Protein AF-A0A0D4CLI2-F1 (afdb_monomer)

Organism: NCBI:txid1130798

Mean predicted aligned error: 7.19 Å

Sequence (67 aa):
MRTIGKEIMIIIWSFILGDVLGYIAGQLESCTVNYVTTGIVAVVVALLATNCISLISKQANPEKAAK

Structure (mmCIF, N/CA/C/O backbone):
data_AF-A0A0D4CLI2-F1
#
_entry.id   AF-A0A0D4CLI2-F1
#
loop_
_atom_site.group_PDB
_atom_site.id
_atom_site.type_symbol
_atom_site.label_atom_id
_atom_site.label_alt_id
_atom_site.label_comp_id
_atom_site.label_asym_id
_atom_site.label_entity_id
_atom_site.label_seq_id
_atom_site.pdbx_PDB_ins_code
_atom_site.Cartn_x
_atom_site.Cartn_y
_atom_site.Cartn_z
_atom_site.occupancy
_atom_site.B_iso_or_equiv
_atom_site.auth_seq_id
_atom_site.auth_comp_id
_atom_site.auth_asym_id
_atom_site.auth_atom_id
_atom_site.pdbx_PDB_model_num
ATOM 1 N N . MET A 1 1 ? -19.873 9.236 7.414 1.00 47.75 1 MET A N 1
ATOM 2 C CA . MET A 1 1 ? -18.925 10.216 6.831 1.00 47.75 1 MET A CA 1
ATOM 3 C C . MET A 1 1 ? -17.499 10.108 7.392 1.00 47.75 1 MET A C 1
ATOM 5 O O . MET A 1 1 ? -16.571 10.265 6.616 1.00 47.75 1 MET A O 1
ATOM 9 N N . ARG A 1 2 ? -17.281 9.780 8.682 1.00 61.66 2 ARG A N 1
ATOM 10 C CA . ARG A 1 2 ? -15.930 9.774 9.294 1.00 61.66 2 ARG A CA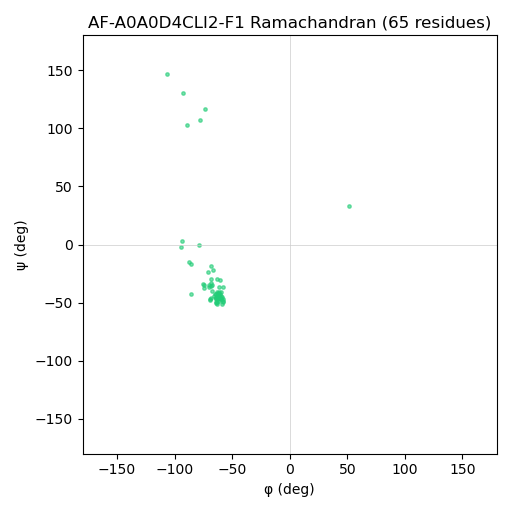 1
ATOM 11 C C . ARG A 1 2 ? -14.976 8.650 8.833 1.00 61.66 2 ARG A C 1
ATOM 13 O O . ARG A 1 2 ? -13.771 8.828 8.916 1.00 61.66 2 ARG A O 1
ATOM 20 N N . THR A 1 3 ? -15.489 7.521 8.336 1.00 67.75 3 THR A N 1
ATOM 21 C CA . THR A 1 3 ? -14.657 6.360 7.949 1.00 67.75 3 THR A CA 1
ATOM 22 C C . THR A 1 3 ? -14.118 6.459 6.521 1.00 67.75 3 THR A C 1
ATOM 24 O O . THR A 1 3 ? -12.938 6.233 6.306 1.00 67.75 3 THR A O 1
ATOM 27 N N . ILE A 1 4 ? -14.942 6.887 5.557 1.00 74.94 4 ILE A N 1
ATOM 28 C CA . ILE A 1 4 ? -14.560 6.951 4.132 1.00 74.94 4 ILE A CA 1
ATOM 29 C C . ILE A 1 4 ? -13.432 7.968 3.903 1.00 74.94 4 ILE A C 1
ATOM 31 O O . ILE A 1 4 ? -12.463 7.669 3.216 1.00 74.94 4 ILE A O 1
ATOM 35 N N . GLY A 1 5 ? -13.508 9.145 4.537 1.00 80.94 5 GLY A N 1
ATOM 36 C CA . GLY A 1 5 ? -12.438 10.145 4.444 1.00 80.94 5 GLY A CA 1
ATOM 37 C C . GLY A 1 5 ? -11.107 9.667 5.036 1.00 80.94 5 GLY A C 1
ATOM 38 O O . GLY A 1 5 ? -10.049 10.058 4.552 1.00 80.94 5 GLY A O 1
ATOM 39 N N . LYS A 1 6 ? -11.151 8.783 6.043 1.00 83.62 6 LYS A N 1
ATOM 40 C CA . LYS A 1 6 ? -9.950 8.200 6.652 1.00 83.62 6 LYS A CA 1
ATOM 41 C C . LYS A 1 6 ? -9.252 7.246 5.683 1.00 83.62 6 LYS A C 1
ATOM 43 O O . LYS A 1 6 ? -8.049 7.365 5.497 1.00 83.62 6 LYS A O 1
ATOM 48 N N . GLU A 1 7 ? -10.007 6.355 5.039 1.00 86.81 7 GLU A N 1
ATOM 49 C CA . GLU A 1 7 ? -9.462 5.399 4.064 1.00 86.81 7 GLU A CA 1
ATOM 50 C C . GLU A 1 7 ? -8.853 6.111 2.848 1.00 86.81 7 GLU A C 1
ATOM 52 O O . GLU A 1 7 ? -7.762 5.759 2.415 1.00 86.81 7 GLU A O 1
ATOM 57 N N . ILE A 1 8 ? -9.497 7.173 2.344 1.00 89.44 8 ILE A N 1
ATOM 58 C CA . ILE A 1 8 ? -8.954 7.977 1.233 1.00 89.44 8 ILE A CA 1
ATOM 59 C C . ILE A 1 8 ? -7.620 8.623 1.624 1.00 89.44 8 ILE A C 1
ATOM 61 O O . ILE A 1 8 ? -6.660 8.56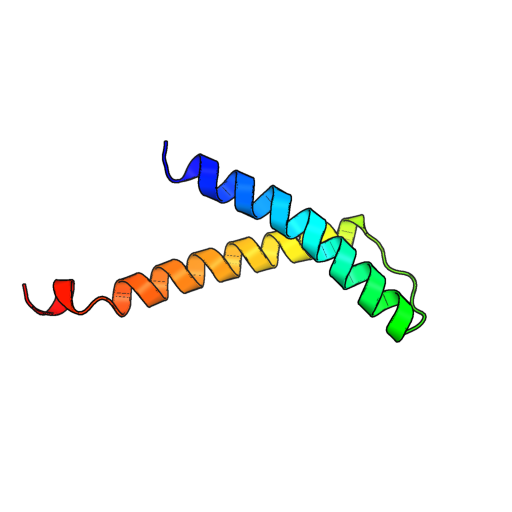6 0.859 1.00 89.44 8 ILE A O 1
ATOM 65 N N . MET A 1 9 ? -7.539 9.207 2.823 1.00 91.38 9 MET A N 1
ATOM 66 C CA . MET A 1 9 ? -6.289 9.786 3.318 1.00 91.38 9 MET A CA 1
ATOM 67 C C . MET A 1 9 ? -5.195 8.730 3.472 1.00 91.38 9 MET A C 1
ATOM 69 O O . MET A 1 9 ? -4.060 8.990 3.086 1.00 91.38 9 MET A O 1
ATOM 73 N N . ILE A 1 10 ? -5.530 7.542 3.985 1.00 91.94 10 ILE A N 1
ATOM 74 C CA . ILE A 1 10 ? -4.581 6.428 4.081 1.00 91.94 10 ILE A CA 1
ATOM 75 C C . ILE A 1 10 ? -4.063 6.079 2.685 1.00 91.94 10 ILE A C 1
ATOM 77 O O . ILE A 1 10 ? -2.859 6.091 2.478 1.00 91.94 10 ILE A O 1
ATOM 81 N N . ILE A 1 11 ? -4.940 5.871 1.702 1.00 93.19 11 ILE A N 1
ATOM 82 C CA . ILE A 1 11 ? -4.529 5.506 0.338 1.00 93.19 11 ILE A CA 1
ATOM 83 C C . ILE A 1 11 ? -3.582 6.554 -0.266 1.00 93.19 11 ILE A C 1
ATOM 85 O O . ILE A 1 11 ? -2.521 6.194 -0.773 1.00 93.19 11 ILE A O 1
ATOM 89 N N . ILE A 1 12 ? -3.923 7.844 -0.182 1.00 93.25 12 ILE A N 1
ATOM 90 C CA . ILE A 1 12 ? -3.105 8.921 -0.764 1.00 93.25 12 ILE A CA 1
ATOM 91 C C . ILE A 1 12 ? -1.732 8.992 -0.084 1.00 93.25 12 ILE A C 1
ATOM 93 O O . ILE A 1 12 ? -0.702 8.988 -0.758 1.00 93.25 12 ILE A O 1
ATOM 97 N N . TRP A 1 13 ? -1.702 9.034 1.250 1.00 93.88 13 TRP A N 1
ATOM 98 C CA . TRP A 1 13 ? -0.449 9.190 1.989 1.00 93.88 13 TRP A CA 1
ATOM 99 C C . TRP A 1 13 ? 0.437 7.950 1.917 1.00 93.88 13 TRP A C 1
ATOM 101 O O . TRP A 1 13 ? 1.656 8.077 1.823 1.00 93.88 13 TRP A O 1
ATOM 111 N N . SER A 1 14 ? -0.152 6.758 1.930 1.00 93.25 14 SER A N 1
ATOM 112 C CA . SER A 1 14 ? 0.592 5.504 1.841 1.00 93.25 14 SER A CA 1
ATOM 113 C C . SER A 1 14 ? 1.193 5.279 0.462 1.00 93.25 14 SER A C 1
ATOM 115 O O . SER A 1 14 ? 2.307 4.772 0.385 1.00 93.25 14 SER A O 1
ATOM 117 N N . PHE A 1 15 ? 0.517 5.706 -0.608 1.00 94.00 15 PHE A N 1
ATOM 118 C CA . PHE A 1 15 ? 1.082 5.654 -1.956 1.00 94.00 15 PHE A CA 1
ATOM 119 C C . PHE A 1 15 ? 2.321 6.555 -2.070 1.00 94.00 15 PHE A C 1
ATOM 121 O O . PHE A 1 15 ? 3.394 6.093 -2.447 1.00 94.00 15 PHE A O 1
ATOM 128 N N . ILE A 1 16 ? 2.199 7.822 -1.651 1.00 94.00 16 ILE A N 1
ATOM 129 C CA . ILE A 1 16 ? 3.289 8.806 -1.739 1.00 94.00 16 ILE A CA 1
ATOM 130 C C . ILE A 1 16 ? 4.479 8.394 -0.861 1.00 94.00 16 ILE A C 1
ATOM 132 O O . ILE A 1 16 ? 5.616 8.379 -1.327 1.00 94.00 16 ILE A O 1
ATOM 136 N N . LEU A 1 17 ? 4.240 8.043 0.407 1.00 92.56 17 LEU A N 1
ATOM 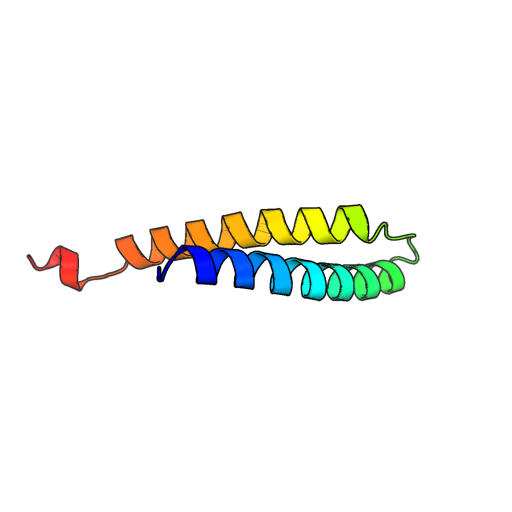137 C CA . LEU A 1 17 ? 5.318 7.638 1.318 1.00 92.56 17 LEU A CA 1
ATOM 138 C C . LEU A 1 17 ? 5.947 6.300 0.917 1.00 92.56 17 LEU A C 1
ATOM 140 O O . LEU A 1 17 ? 7.147 6.113 1.113 1.00 92.56 17 LEU A O 1
ATOM 144 N N . GLY A 1 18 ? 5.156 5.390 0.346 1.00 92.06 18 GLY A N 1
ATOM 145 C CA . GLY A 1 18 ? 5.629 4.122 -0.196 1.00 92.06 18 GLY A CA 1
ATOM 146 C C . GLY A 1 18 ? 6.638 4.308 -1.319 1.00 92.06 18 GLY A C 1
ATOM 147 O O . GLY A 1 18 ? 7.703 3.698 -1.283 1.00 92.06 18 GLY A O 1
ATOM 148 N N . ASP A 1 19 ? 6.349 5.199 -2.264 1.00 92.25 19 ASP A N 1
ATOM 149 C CA . ASP A 1 19 ? 7.269 5.503 -3.363 1.00 92.25 19 ASP A CA 1
ATOM 150 C C . ASP A 1 19 ? 8.534 6.226 -2.898 1.00 92.25 19 ASP A C 1
ATOM 152 O O . ASP A 1 19 ? 9.621 5.941 -3.403 1.00 92.25 19 ASP A O 1
ATOM 156 N N . VAL A 1 20 ? 8.434 7.105 -1.896 1.00 93.62 20 VAL A N 1
ATOM 157 C CA . VAL A 1 20 ? 9.617 7.740 -1.290 1.00 93.62 20 VAL A CA 1
ATOM 158 C C . VAL A 1 20 ? 10.512 6.695 -0.615 1.00 93.62 20 VAL A C 1
ATOM 160 O O . VAL A 1 20 ? 11.725 6.699 -0.826 1.00 93.62 20 VAL A O 1
ATOM 163 N N . LEU A 1 21 ? 9.931 5.773 0.159 1.00 90.75 21 LEU A N 1
ATOM 164 C CA . LEU A 1 21 ? 10.671 4.657 0.760 1.00 90.75 21 LEU A CA 1
ATOM 165 C C . LEU A 1 21 ? 11.271 3.735 -0.305 1.00 90.75 21 LEU A C 1
ATOM 167 O O . LEU A 1 21 ? 12.433 3.350 -0.190 1.00 90.75 21 LEU A O 1
ATOM 171 N N . GLY A 1 22 ? 10.505 3.426 -1.351 1.00 90.50 22 GLY A N 1
ATOM 172 C CA . GLY A 1 22 ? 10.950 2.638 -2.494 1.00 90.50 22 GLY A CA 1
ATOM 173 C C . GLY A 1 22 ? 12.151 3.255 -3.193 1.00 90.50 22 GLY A C 1
ATOM 174 O O . GLY A 1 22 ? 13.131 2.562 -3.438 1.00 90.50 22 GLY A O 1
ATOM 175 N N . TYR A 1 23 ? 12.113 4.561 -3.458 1.00 91.50 23 TYR A N 1
ATOM 176 C CA . TYR A 1 23 ? 13.240 5.287 -4.038 1.00 91.50 23 TYR A CA 1
ATOM 177 C C . TYR A 1 23 ? 14.498 5.167 -3.171 1.00 91.50 23 TYR A C 1
ATOM 179 O O . TYR A 1 23 ? 15.558 4.801 -3.673 1.00 91.50 23 TYR A O 1
ATOM 187 N N . ILE A 1 24 ? 14.385 5.426 -1.864 1.00 92.56 24 ILE A N 1
ATOM 188 C CA . ILE A 1 24 ? 15.530 5.354 -0.943 1.00 92.56 24 ILE A CA 1
ATOM 189 C C . ILE A 1 24 ? 16.100 3.929 -0.895 1.00 92.56 24 ILE A C 1
ATOM 191 O O . ILE A 1 24 ? 17.314 3.755 -0.994 1.00 92.56 24 ILE A O 1
ATOM 195 N N . ALA A 1 25 ? 15.240 2.913 -0.786 1.00 89.00 25 ALA A N 1
ATOM 196 C CA . ALA A 1 25 ? 15.651 1.510 -0.764 1.00 89.00 25 ALA A CA 1
ATOM 197 C C . ALA A 1 25 ? 16.311 1.077 -2.085 1.00 89.00 25 ALA A C 1
ATOM 199 O O . ALA A 1 25 ? 17.361 0.438 -2.070 1.00 89.00 25 ALA A O 1
ATOM 200 N N . GLY A 1 26 ? 15.754 1.494 -3.225 1.00 89.00 26 GLY A N 1
ATOM 201 C CA . GLY A 1 26 ? 16.316 1.224 -4.548 1.00 89.00 26 GLY A CA 1
ATOM 202 C C . GLY A 1 26 ? 17.720 1.787 -4.729 1.00 89.00 26 GLY A C 1
ATOM 203 O O . GLY A 1 26 ? 18.595 1.104 -5.258 1.00 89.00 26 GLY A O 1
ATOM 204 N N . GLN A 1 27 ? 17.960 2.999 -4.223 1.00 91.31 27 GLN A N 1
ATOM 205 C CA . GLN A 1 27 ? 19.292 3.608 -4.240 1.00 91.31 27 GLN A CA 1
ATOM 206 C C . GLN A 1 27 ? 20.281 2.886 -3.316 1.00 91.31 27 GLN A C 1
ATOM 208 O O . GLN A 1 27 ? 21.475 2.860 -3.603 1.00 91.31 27 GLN A O 1
ATOM 213 N N . LEU A 1 28 ? 19.800 2.279 -2.227 1.00 91.44 28 LEU A N 1
ATOM 214 C CA . LEU A 1 28 ? 20.637 1.531 -1.290 1.00 91.44 28 LEU A CA 1
ATOM 215 C C . LEU A 1 28 ? 21.065 0.167 -1.854 1.00 91.44 28 LEU A C 1
ATOM 217 O O . LEU A 1 28 ? 22.199 -0.258 -1.648 1.00 91.44 28 LEU A O 1
ATOM 221 N N . GLU A 1 29 ? 20.177 -0.498 -2.592 1.00 87.06 29 GLU A N 1
ATOM 222 C CA . GLU A 1 29 ? 20.424 -1.816 -3.197 1.00 87.06 29 GLU A CA 1
ATOM 223 C C . GLU A 1 29 ? 20.928 -1.736 -4.650 1.00 87.06 29 GLU A C 1
ATOM 225 O O . GLU A 1 29 ? 21.217 -2.764 -5.260 1.00 87.06 29 GLU A O 1
ATOM 230 N N . SER A 1 30 ? 21.054 -0.526 -5.216 1.00 82.81 30 SER A N 1
ATOM 231 C CA . SER A 1 30 ? 21.369 -0.295 -6.640 1.00 82.81 30 SER A CA 1
ATOM 232 C C . SER A 1 30 ? 20.451 -1.073 -7.597 1.00 82.81 30 SER A C 1
ATOM 234 O O . SER A 1 30 ? 20.868 -1.507 -8.672 1.00 82.81 30 SER A O 1
ATOM 236 N N . CYS A 1 31 ? 19.191 -1.266 -7.199 1.00 80.06 31 CYS A N 1
ATOM 237 C CA . CYS A 1 31 ? 18.195 -2.032 -7.941 1.00 80.06 31 CYS A CA 1
ATOM 238 C C . CYS A 1 31 ? 17.159 -1.098 -8.578 1.00 80.06 31 CYS A C 1
ATOM 240 O O . CYS A 1 31 ? 16.797 -0.058 -8.025 1.00 80.06 31 CYS A O 1
ATOM 242 N N . THR A 1 32 ? 16.651 -1.466 -9.754 1.00 83.06 32 THR A N 1
ATOM 243 C CA . THR A 1 32 ? 15.595 -0.704 -10.428 1.00 83.06 32 THR A CA 1
ATOM 244 C C . THR A 1 32 ? 14.260 -0.915 -9.724 1.00 83.06 32 THR A C 1
ATOM 246 O O . THR A 1 32 ? 13.721 -2.023 -9.722 1.00 83.06 32 THR A O 1
ATOM 249 N N . VAL A 1 33 ? 13.694 0.155 -9.170 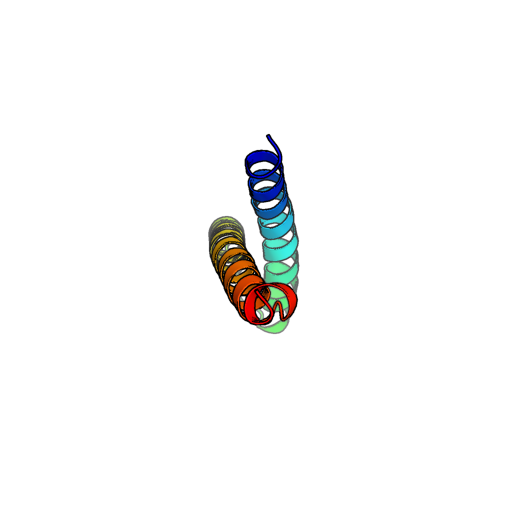1.00 79.88 33 VAL A N 1
ATOM 250 C CA . VAL A 1 33 ? 12.400 0.110 -8.481 1.00 79.88 33 VAL A CA 1
ATOM 251 C C . VAL A 1 33 ? 11.273 0.453 -9.446 1.00 79.88 33 VAL A C 1
ATOM 253 O O . VAL A 1 33 ? 11.315 1.463 -10.146 1.00 79.88 33 VAL A O 1
ATOM 256 N N . ASN A 1 34 ? 10.234 -0.381 -9.461 1.00 87.88 34 ASN A N 1
ATOM 257 C CA . ASN A 1 34 ? 8.987 -0.071 -10.147 1.00 87.88 34 ASN A CA 1
ATOM 258 C C . ASN A 1 34 ? 8.043 0.671 -9.191 1.00 87.88 34 ASN A C 1
ATOM 260 O O . ASN A 1 34 ? 7.408 0.050 -8.340 1.00 87.88 34 ASN A O 1
ATOM 264 N N . TYR A 1 35 ? 7.943 1.989 -9.361 1.00 85.38 35 TYR A N 1
ATOM 265 C CA . TYR A 1 35 ? 7.128 2.871 -8.518 1.00 85.38 35 TYR A CA 1
ATOM 266 C C . TYR A 1 35 ? 5.641 2.482 -8.486 1.00 85.38 35 TYR A C 1
ATOM 268 O O . TYR A 1 35 ? 5.014 2.483 -7.436 1.00 85.38 35 TYR A O 1
ATOM 276 N N . VAL A 1 36 ? 5.065 2.019 -9.600 1.00 88.94 36 VAL A N 1
ATOM 277 C CA . VAL A 1 36 ? 3.647 1.611 -9.608 1.00 88.94 36 VAL A CA 1
ATOM 278 C C . VAL A 1 36 ? 3.422 0.410 -8.691 1.00 88.94 36 VAL A C 1
ATOM 280 O O . VAL A 1 36 ? 2.484 0.395 -7.892 1.00 88.94 36 VAL A O 1
ATOM 283 N N . THR A 1 37 ? 4.300 -0.590 -8.772 1.00 88.88 37 THR A N 1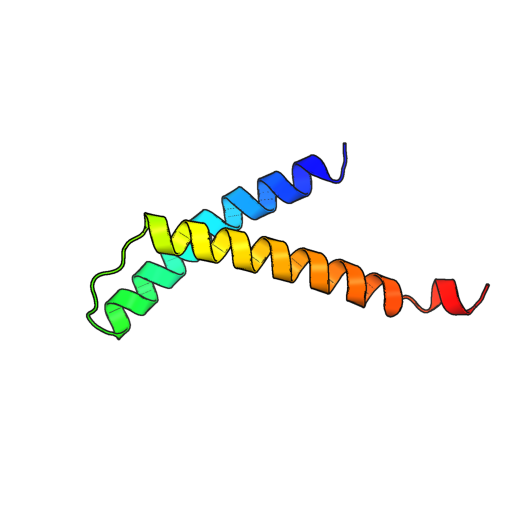
ATOM 284 C CA . THR A 1 37 ? 4.210 -1.780 -7.921 1.00 88.88 37 THR A CA 1
ATOM 285 C C . THR A 1 37 ? 4.451 -1.423 -6.456 1.00 88.88 37 THR A C 1
ATOM 287 O O . THR A 1 37 ? 3.692 -1.860 -5.591 1.00 88.88 37 THR A O 1
ATOM 290 N N . THR A 1 38 ? 5.463 -0.602 -6.169 1.00 91.75 38 THR A N 1
ATOM 291 C CA . THR A 1 38 ? 5.806 -0.198 -4.800 1.00 91.75 38 THR A CA 1
ATOM 292 C C . THR A 1 38 ? 4.691 0.610 -4.143 1.00 91.75 38 THR A C 1
ATOM 294 O O . THR A 1 38 ? 4.284 0.280 -3.027 1.00 91.75 38 THR A O 1
ATOM 297 N N . GLY A 1 39 ? 4.136 1.603 -4.838 1.00 90.62 39 GLY A N 1
ATOM 298 C CA . GLY A 1 39 ? 3.018 2.396 -4.336 1.00 90.62 39 GLY A CA 1
ATOM 299 C C . GLY A 1 39 ? 1.774 1.550 -4.048 1.00 90.62 39 GLY A C 1
ATOM 300 O O . GLY A 1 39 ? 1.158 1.701 -2.991 1.00 90.62 39 GLY A O 1
ATOM 301 N N . ILE A 1 40 ? 1.425 0.597 -4.924 1.00 92.94 40 ILE A N 1
ATOM 302 C CA . ILE A 1 40 ? 0.291 -0.318 -4.685 1.00 92.94 40 ILE A CA 1
ATOM 303 C C . ILE A 1 40 ? 0.552 -1.203 -3.460 1.00 92.94 40 ILE A C 1
ATOM 305 O O . ILE A 1 40 ? -0.326 -1.337 -2.602 1.00 92.94 40 ILE A O 1
ATOM 309 N N . VAL A 1 41 ? 1.751 -1.782 -3.344 1.00 93.25 41 VAL A N 1
ATOM 310 C CA . VAL A 1 41 ? 2.126 -2.613 -2.189 1.00 93.25 41 VAL A CA 1
ATOM 311 C C . VAL A 1 41 ? 2.049 -1.803 -0.894 1.00 93.25 41 VAL A C 1
ATOM 313 O O . VAL A 1 41 ? 1.464 -2.270 0.084 1.00 93.25 41 VAL A O 1
ATOM 316 N N . ALA A 1 42 ? 2.554 -0.569 -0.892 1.00 93.81 42 ALA A N 1
ATOM 317 C CA . ALA A 1 42 ? 2.508 0.308 0.272 1.00 93.81 42 ALA A CA 1
ATOM 318 C C . ALA A 1 42 ? 1.071 0.637 0.709 1.00 93.81 42 ALA A C 1
ATOM 320 O O . ALA A 1 42 ? 0.770 0.604 1.905 1.00 93.81 42 ALA A O 1
ATOM 321 N N . VAL A 1 43 ? 0.160 0.884 -0.239 1.00 94.31 43 VAL A N 1
ATOM 322 C CA . VAL A 1 43 ? -1.267 1.103 0.056 1.00 94.31 43 VAL A CA 1
ATOM 323 C C . VAL A 1 43 ? -1.902 -0.134 0.691 1.00 94.31 43 VAL A C 1
ATOM 325 O O . VAL A 1 43 ? -2.582 -0.015 1.711 1.00 94.31 43 VAL A O 1
ATOM 328 N N . VAL A 1 44 ? -1.665 -1.327 0.136 1.00 95.00 44 VAL A N 1
ATOM 329 C CA . VAL A 1 44 ? -2.219 -2.580 0.679 1.00 95.00 44 VAL A CA 1
ATOM 330 C C . VAL A 1 44 ? -1.719 -2.830 2.104 1.00 95.00 44 VAL A C 1
ATOM 332 O O . VAL A 1 44 ? -2.516 -3.128 2.998 1.00 95.00 44 VAL A O 1
ATOM 335 N N . VAL A 1 45 ? -0.415 -2.659 2.338 1.00 94.31 45 VAL A N 1
ATOM 336 C CA . VAL A 1 45 ? 0.193 -2.825 3.666 1.00 94.31 45 VAL A CA 1
ATOM 337 C C . VAL A 1 45 ? -0.386 -1.822 4.662 1.00 94.31 45 VAL A C 1
ATOM 339 O O . VAL A 1 45 ? -0.725 -2.199 5.784 1.00 94.31 45 VAL A O 1
ATOM 342 N N . ALA A 1 46 ? -0.561 -0.562 4.267 1.00 92.62 46 ALA A N 1
ATOM 343 C CA . ALA A 1 46 ? -1.114 0.461 5.144 1.00 92.62 46 ALA A CA 1
ATOM 344 C C . ALA A 1 46 ? -2.590 0.228 5.491 1.00 92.62 46 ALA A C 1
ATOM 346 O O . ALA A 1 46 ? -2.989 0.407 6.647 1.00 92.62 46 ALA A O 1
ATOM 347 N N . LEU A 1 47 ? -3.405 -0.216 4.532 1.00 92.31 47 LEU A N 1
ATOM 348 C CA . LEU A 1 47 ? -4.793 -0.599 4.795 1.00 92.31 47 LEU A CA 1
ATOM 349 C C . LEU A 1 47 ? -4.856 -1.770 5.784 1.00 92.31 47 LEU A C 1
ATOM 351 O O . LEU A 1 47 ? -5.615 -1.714 6.751 1.00 92.31 47 LEU A O 1
ATOM 355 N N . LEU A 1 48 ? -4.019 -2.795 5.614 1.00 92.62 48 LEU A N 1
ATOM 356 C CA . LEU A 1 48 ? -3.952 -3.909 6.563 1.00 92.62 48 LEU A CA 1
ATOM 357 C C . LEU A 1 48 ? -3.502 -3.449 7.953 1.00 92.62 48 LEU A C 1
ATOM 359 O O . LEU A 1 48 ? -4.173 -3.735 8.945 1.00 92.62 48 LEU A O 1
ATOM 363 N N . ALA A 1 49 ? -2.408 -2.692 8.031 1.00 91.44 49 ALA A N 1
ATOM 364 C CA . ALA A 1 49 ? -1.846 -2.227 9.294 1.00 91.44 49 ALA A CA 1
ATOM 365 C C . ALA A 1 49 ? -2.846 -1.369 10.080 1.00 91.44 49 ALA A C 1
ATOM 367 O O . ALA A 1 49 ? -3.070 -1.596 11.268 1.00 91.44 49 ALA A O 1
ATOM 368 N N . THR A 1 50 ? -3.502 -0.415 9.418 1.00 89.94 50 THR A N 1
ATOM 369 C CA . THR A 1 50 ? -4.468 0.484 10.069 1.00 89.94 50 THR A CA 1
ATOM 370 C C . THR A 1 50 ? -5.727 -0.247 10.545 1.00 89.94 50 THR A C 1
ATOM 372 O O . THR A 1 50 ? -6.256 0.084 11.615 1.00 89.94 50 THR A O 1
ATOM 375 N N . ASN A 1 51 ? -6.189 -1.267 9.813 1.00 88.56 51 ASN A N 1
ATOM 376 C CA . ASN A 1 51 ? -7.287 -2.133 10.249 1.00 88.56 51 ASN A CA 1
ATOM 377 C C . ASN A 1 51 ? -6.880 -2.999 11.452 1.00 88.56 51 ASN A C 1
ATOM 379 O O . ASN A 1 51 ? -7.608 -3.030 12.447 1.00 88.56 51 ASN A O 1
ATOM 383 N N . CYS A 1 52 ? -5.697 -3.620 11.421 1.00 88.44 52 CYS A N 1
ATOM 384 C CA . CYS A 1 52 ? -5.160 -4.389 12.548 1.00 88.44 52 CYS A CA 1
ATOM 385 C C . CYS A 1 52 ? -5.001 -3.532 13.810 1.00 88.44 52 CYS A C 1
ATOM 387 O O . CYS A 1 52 ? -5.471 -3.925 14.877 1.00 88.44 52 CYS A O 1
ATOM 389 N N . ILE A 1 53 ? -4.417 -2.335 13.692 1.00 88.50 53 ILE A N 1
ATOM 390 C CA . ILE A 1 53 ? -4.278 -1.394 14.813 1.00 88.50 53 ILE A CA 1
ATOM 391 C C . ILE A 1 53 ? -5.655 -1.045 15.378 1.00 88.50 53 ILE A C 1
ATOM 393 O O . ILE A 1 53 ? -5.856 -1.105 16.586 1.00 88.50 53 ILE A O 1
ATOM 397 N N . SER A 1 54 ? -6.633 -0.754 14.518 1.00 84.94 54 SER A N 1
ATOM 398 C CA . SER A 1 54 ? -7.992 -0.430 14.966 1.00 84.94 54 SER A CA 1
ATOM 399 C C . SER A 1 54 ? -8.648 -1.587 15.734 1.00 84.94 54 SER A C 1
ATOM 401 O O . SER A 1 54 ? -9.365 -1.343 16.707 1.00 84.94 54 SER A O 1
ATOM 403 N N . LEU A 1 55 ? -8.403 -2.838 15.331 1.00 84.88 55 LEU A N 1
ATOM 404 C CA . LEU A 1 55 ? -8.897 -4.026 16.036 1.00 84.88 55 LEU A CA 1
ATOM 405 C C . LEU A 1 55 ? -8.212 -4.214 17.394 1.00 84.88 55 LEU A C 1
ATOM 407 O O . LEU A 1 55 ? -8.905 -4.388 18.398 1.00 84.88 55 LEU A O 1
ATOM 411 N N . ILE A 1 56 ? -6.880 -4.116 17.436 1.00 88.12 56 ILE A N 1
ATOM 412 C CA . ILE A 1 56 ? -6.093 -4.237 18.671 1.00 88.12 56 ILE A CA 1
ATOM 413 C C . ILE A 1 56 ? -6.490 -3.138 19.658 1.00 88.12 56 ILE A C 1
ATOM 415 O O . ILE A 1 56 ? -6.824 -3.432 20.803 1.00 88.12 56 ILE A O 1
ATOM 419 N N . SER A 1 57 ? -6.550 -1.878 19.220 1.00 86.25 57 SER A N 1
ATOM 420 C CA . SER A 1 57 ? -6.952 -0.753 20.074 1.00 86.25 57 SER A CA 1
ATOM 421 C C . SER A 1 57 ? -8.370 -0.909 20.626 1.00 86.25 57 SER A C 1
ATOM 423 O O . SER A 1 57 ? -8.656 -0.451 21.729 1.00 86.25 57 SER A O 1
ATOM 425 N N . LYS A 1 58 ? -9.269 -1.573 19.891 1.00 79.06 58 LYS A N 1
ATOM 426 C CA . LYS A 1 58 ? -10.637 -1.836 20.354 1.00 79.06 58 LYS A CA 1
ATOM 427 C C . LYS A 1 58 ? -10.694 -2.934 21.418 1.00 79.06 58 LYS A C 1
ATOM 429 O O . LYS A 1 58 ? -11.532 -2.842 22.311 1.00 79.06 58 LYS A O 1
ATOM 434 N N . GLN A 1 59 ? -9.835 -3.948 21.321 1.00 77.62 59 GLN A N 1
ATOM 435 C CA . GLN A 1 59 ? -9.704 -5.002 22.334 1.00 77.62 59 GLN A CA 1
ATOM 436 C C . GLN A 1 59 ? -8.957 -4.514 23.580 1.00 77.62 59 GLN A C 1
ATOM 438 O O . GLN A 1 59 ? -9.297 -4.906 24.689 1.00 77.62 59 GLN A O 1
ATOM 443 N N . ALA A 1 60 ? -7.985 -3.620 23.404 1.00 76.06 60 ALA A N 1
ATOM 444 C CA . ALA A 1 60 ? -7.192 -3.044 24.483 1.00 76.06 60 ALA A CA 1
ATOM 445 C C . ALA A 1 60 ? -7.907 -1.923 25.257 1.00 76.06 60 ALA A C 1
ATOM 447 O O . ALA A 1 60 ? -7.311 -1.372 26.175 1.00 76.06 60 ALA A O 1
ATOM 448 N N . ASN A 1 61 ? -9.146 -1.554 24.905 1.00 75.00 61 ASN A N 1
ATOM 449 C CA . ASN A 1 61 ? -9.882 -0.513 25.620 1.00 75.00 61 ASN A CA 1
ATOM 450 C C . ASN A 1 61 ? -10.472 -1.060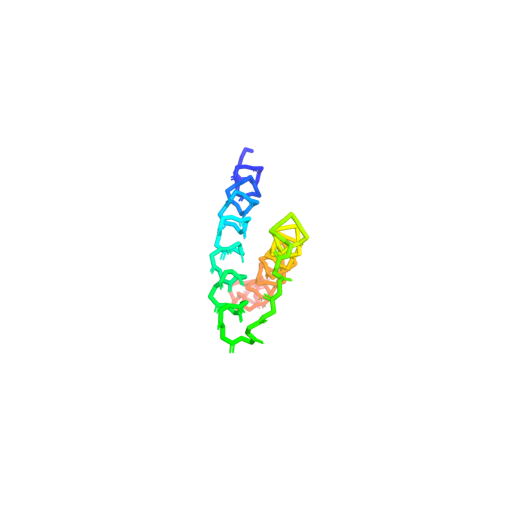 26.943 1.00 75.00 61 ASN A C 1
ATOM 452 O O . ASN A 1 61 ? -11.467 -1.793 26.894 1.00 75.00 61 ASN A O 1
ATOM 456 N N . PRO A 1 62 ? -9.930 -0.688 28.122 1.00 62.03 62 PRO A N 1
ATOM 457 C CA . PRO A 1 62 ? -10.376 -1.212 29.416 1.00 62.03 62 PRO A CA 1
ATOM 458 C C . PRO A 1 62 ? -11.785 -0.738 29.805 1.00 62.03 62 PRO A C 1
ATOM 460 O O . PRO A 1 62 ? -12.452 -1.378 30.613 1.00 62.03 62 PRO A O 1
ATOM 463 N N . GLU A 1 63 ? -12.287 0.338 29.193 1.00 59.84 63 GLU A N 1
ATOM 464 C CA . GLU A 1 63 ? -13.607 0.913 29.485 1.00 59.84 63 GLU A CA 1
ATOM 465 C C . GLU A 1 63 ? -14.772 -0.015 29.078 1.00 59.84 63 GLU A C 1
ATOM 467 O O . GLU A 1 63 ? -15.869 0.075 29.624 1.00 59.84 63 GLU A O 1
ATOM 472 N N . LYS A 1 64 ? -14.534 -0.955 28.149 1.00 53.62 64 LYS A N 1
ATOM 473 C CA . LYS A 1 64 ? -15.500 -2.003 27.772 1.00 53.62 64 LYS A CA 1
ATOM 474 C C . LYS A 1 64 ? -15.437 -3.262 28.636 1.00 53.62 64 LYS A C 1
ATOM 476 O O . LYS A 1 64 ? -16.350 -4.069 28.545 1.00 53.62 64 LYS A O 1
ATOM 481 N N . ALA A 1 65 ? -14.378 -3.450 29.420 1.00 53.31 65 ALA A N 1
ATOM 482 C CA . ALA A 1 65 ? -14.254 -4.590 30.327 1.00 53.31 65 ALA A CA 1
ATOM 483 C C . ALA A 1 65 ? -14.930 -4.330 31.687 1.00 53.31 65 ALA A C 1
ATOM 485 O O . ALA A 1 65 ? -15.188 -5.268 32.433 1.00 53.31 65 ALA A O 1
ATOM 486 N N . ALA A 1 66 ? -15.218 -3.063 32.007 1.00 50.28 66 ALA A N 1
ATOM 487 C CA . ALA A 1 66 ? -15.815 -2.633 33.272 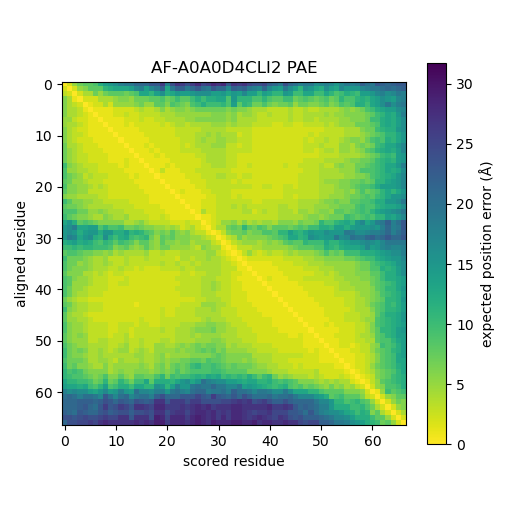1.00 50.28 66 ALA A CA 1
ATOM 488 C C . ALA A 1 66 ? -17.356 -2.520 33.248 1.00 50.28 66 ALA A C 1
ATOM 490 O O . ALA A 1 66 ? -17.941 -2.082 34.239 1.00 50.28 66 ALA A O 1
ATOM 491 N N . LYS A 1 67 ? -18.017 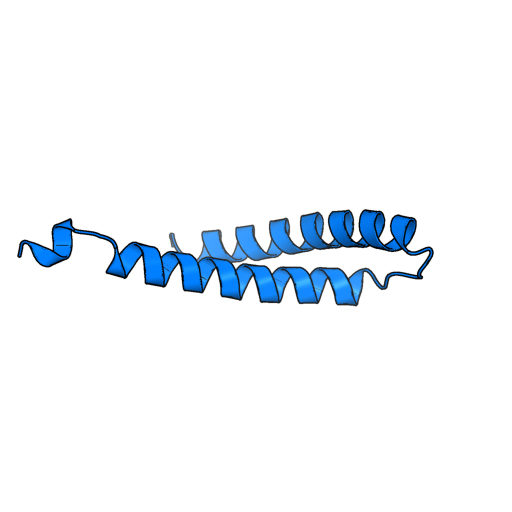-2.874 32.138 1.00 40.97 67 LYS A N 1
ATOM 492 C CA . LYS A 1 67 ? -19.476 -2.803 31.975 1.00 40.97 67 LYS A CA 1
ATOM 493 C C . LYS A 1 67 ? -20.018 -4.107 31.414 1.00 40.97 67 LYS A C 1
ATOM 495 O O . LYS A 1 67 ? -21.112 -4.506 31.865 1.00 40.97 67 LYS A O 1
#

InterPro domains:
  IPR021324 Protein of unknown function DUF2929 [PF11151] (6-59)

pLDDT: mean 84.19, std 12.74, range [40.97, 95.0]

Solvent-accessible surface area (backbone atoms only — not comparable to full-atom values): 3720 Å² total; per-residue (Å²): 119,78,62,64,60,48,54,52,50,48,44,56,53,26,25,56,52,24,33,53,50,42,52,56,50,20,69,73,69,76,45,92,70,58,54,70,62,38,16,53,50,2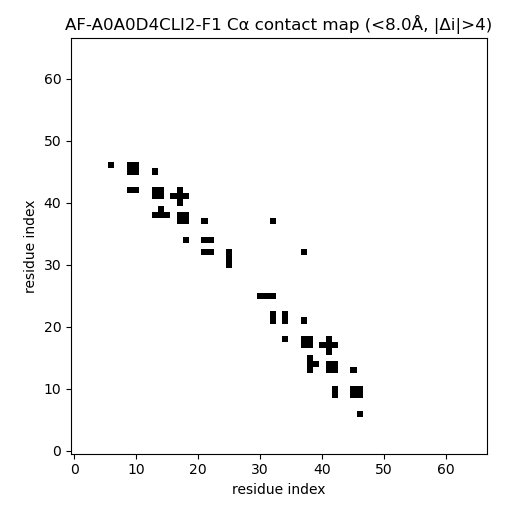9,26,55,51,46,54,51,49,56,52,51,48,54,52,50,57,61,71,66,41,65,78,70,76,78,112

Foldseek 3Di:
DVPVVVLVVLLVVQLVVQLVVQVVVCVVVVHDGDSVVSSVVSSVVSVVVVVVVVVVVVVPDCVVVVD

Secondary structure (DSSP, 8-state):
-HHHHHHHHHHHHHHHHHHHHHHHHHHHHT----HHHHHHHHHHHHHHHHHHHHHHHHHS-GGGT--

Radius of gyration: 16.3 Å; Cα contacts (8 Å, |Δi|>4): 35; chains: 1; bounding box: 41×15×44 Å